Protein AF-A0A415BQN2-F1 (afdb_monomer_lite)

Structure (mmCIF, N/CA/C/O backbone):
data_AF-A0A415BQN2-F1
#
_entry.id   AF-A0A415BQN2-F1
#
loop_
_atom_site.group_PDB
_atom_site.id
_atom_site.type_symbol
_atom_site.label_atom_id
_atom_site.label_alt_id
_atom_site.label_comp_id
_atom_site.label_asym_id
_atom_site.label_entity_id
_atom_site.label_seq_id
_atom_site.pdbx_PDB_ins_code
_atom_site.Cartn_x
_atom_site.Cartn_y
_at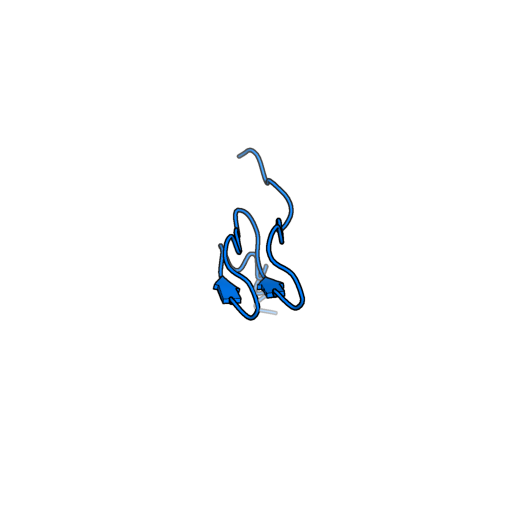om_site.Cartn_z
_atom_site.occupancy
_atom_site.B_iso_or_equiv
_atom_site.auth_seq_id
_atom_site.auth_comp_id
_atom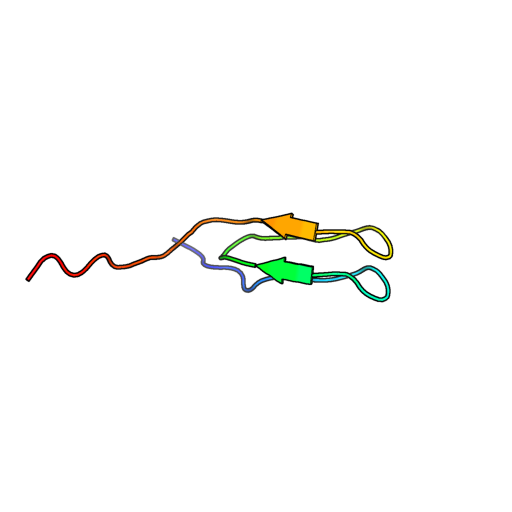_site.auth_asym_id
_atom_site.auth_atom_id
_atom_site.pdbx_PDB_model_num
ATOM 1 N N . MET A 1 1 ? -17.974 14.777 4.577 1.00 57.69 1 MET A N 1
ATOM 2 C CA . MET A 1 1 ? -16.545 14.532 4.292 1.00 57.69 1 MET A CA 1
ATOM 3 C C . MET A 1 1 ? -16.489 13.473 3.205 1.00 57.69 1 MET A C 1
ATOM 5 O O . MET A 1 1 ? -17.128 12.445 3.381 1.00 57.69 1 MET A O 1
ATOM 9 N N . LEU A 1 2 ? -15.866 13.755 2.057 1.00 62.00 2 LEU A N 1
ATOM 10 C CA . LEU A 1 2 ? -15.727 12.767 0.983 1.00 62.00 2 LEU A CA 1
ATOM 11 C C . LEU A 1 2 ? -14.641 11.772 1.408 1.00 62.00 2 LEU A C 1
ATOM 13 O O . LEU A 1 2 ? -13.500 12.177 1.606 1.00 62.00 2 LEU A O 1
ATOM 17 N N . VAL A 1 3 ? -15.005 10.506 1.582 1.00 64.19 3 VAL A N 1
ATOM 18 C CA . VAL A 1 3 ? -14.044 9.417 1.766 1.00 64.19 3 VAL A CA 1
ATOM 1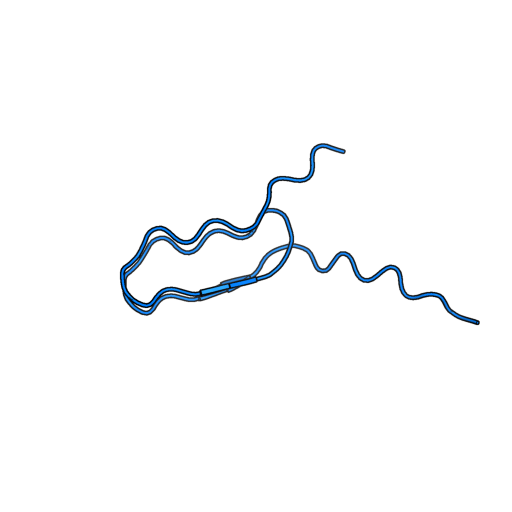9 C C . VAL A 1 3 ? -13.699 8.881 0.384 1.00 64.19 3 VAL A C 1
ATOM 21 O O . VAL A 1 3 ? -14.579 8.410 -0.333 1.00 64.19 3 VAL A O 1
ATOM 24 N N . ILE A 1 4 ? -12.429 8.971 0.002 1.00 78.12 4 ILE A N 1
ATOM 25 C CA . ILE A 1 4 ? -11.889 8.250 -1.156 1.00 78.12 4 ILE A CA 1
ATOM 26 C C . ILE A 1 4 ? -11.231 6.971 -0.653 1.00 78.12 4 ILE A C 1
ATOM 28 O O . ILE A 1 4 ? -10.412 7.001 0.267 1.00 78.12 4 ILE A O 1
ATOM 32 N N . SER A 1 5 ? -11.595 5.852 -1.272 1.00 87.06 5 SER A N 1
ATOM 33 C CA . SER A 1 5 ? -11.001 4.549 -0.988 1.00 87.06 5 SER A CA 1
ATOM 34 C C . SER A 1 5 ? -9.480 4.559 -1.224 1.00 87.06 5 SER A C 1
ATOM 36 O O . SER A 1 5 ? -8.997 5.354 -2.040 1.00 87.06 5 SER A O 1
ATOM 38 N N . PRO A 1 6 ? -8.724 3.673 -0.548 1.00 93.00 6 PRO A N 1
ATOM 39 C CA . PRO A 1 6 ? -7.307 3.455 -0.829 1.00 93.00 6 PRO A CA 1
ATOM 40 C C . PRO A 1 6 ? -7.021 3.256 -2.321 1.00 93.00 6 PRO A C 1
ATOM 42 O O . PRO A 1 6 ? -7.733 2.511 -2.995 1.00 93.00 6 PRO A O 1
ATOM 45 N N . GLN A 1 7 ? -5.960 3.883 -2.832 1.00 95.12 7 GLN A N 1
ATOM 46 C CA . GLN A 1 7 ? -5.533 3.751 -4.230 1.00 95.12 7 GLN A CA 1
ATOM 47 C C . GLN A 1 7 ? -4.078 3.282 -4.324 1.00 95.12 7 GLN A C 1
ATOM 49 O O . GLN A 1 7 ? -3.157 3.958 -3.864 1.00 95.12 7 GLN A O 1
ATOM 54 N N . ALA A 1 8 ? -3.869 2.131 -4.957 1.00 96.44 8 ALA A N 1
ATOM 55 C CA . ALA A 1 8 ? -2.558 1.549 -5.217 1.00 96.44 8 ALA A CA 1
ATOM 56 C C . ALA A 1 8 ? -2.289 1.571 -6.729 1.00 96.44 8 ALA A C 1
ATOM 58 O O . ALA A 1 8 ? -3.006 0.924 -7.489 1.00 96.44 8 ALA A O 1
ATOM 59 N N . PHE A 1 9 ? -1.294 2.349 -7.161 1.00 96.75 9 PHE A N 1
ATOM 60 C CA . PHE A 1 9 ? -0.952 2.528 -8.578 1.00 96.75 9 PHE A CA 1
ATOM 61 C C . PHE A 1 9 ? 0.295 1.739 -8.990 1.00 96.75 9 PHE A C 1
ATOM 63 O O . PHE A 1 9 ? 0.386 1.312 -10.137 1.00 96.75 9 PHE A O 1
ATOM 70 N N . GLY A 1 10 ? 1.249 1.543 -8.077 1.00 97.56 10 GLY A N 1
ATOM 71 C CA . GLY A 1 10 ? 2.484 0.813 -8.366 1.00 97.56 10 GLY A CA 1
ATOM 72 C C . GLY A 1 10 ? 2.317 -0.706 -8.316 1.00 97.56 10 GLY A C 1
ATOM 73 O O . GLY A 1 10 ? 1.485 -1.237 -7.568 1.00 97.56 10 GLY A O 1
ATOM 74 N N . VAL A 1 11 ? 3.156 -1.427 -9.055 1.00 96.75 11 VAL A N 1
ATOM 75 C CA . VAL A 1 11 ? 3.235 -2.891 -9.001 1.00 96.75 11 VAL A CA 1
ATOM 76 C C . VAL A 1 11 ? 3.722 -3.315 -7.618 1.00 96.75 11 VAL A C 1
ATOM 78 O O . VAL A 1 11 ? 4.679 -2.758 -7.080 1.00 96.75 11 VAL A O 1
ATOM 81 N N . ASN A 1 12 ? 3.048 -4.299 -7.019 1.00 97.62 12 ASN A N 1
ATOM 82 C CA . ASN A 1 12 ? 3.323 -4.755 -5.652 1.00 97.62 12 ASN A CA 1
ATOM 83 C C . ASN A 1 12 ? 3.242 -3.630 -4.591 1.00 97.62 12 ASN A C 1
ATOM 85 O O . ASN A 1 12 ? 3.934 -3.667 -3.574 1.00 97.62 12 ASN A O 1
ATOM 89 N N . SER A 1 13 ? 2.428 -2.598 -4.828 1.00 97.75 13 SER A N 1
ATOM 90 C CA . SER A 1 13 ? 2.212 -1.522 -3.856 1.00 97.75 13 SER A CA 1
ATOM 91 C C . SER A 1 13 ? 1.053 -1.823 -2.902 1.00 97.75 13 SER A C 1
ATOM 93 O O . SER A 1 13 ? 0.173 -2.636 -3.188 1.00 97.75 13 SER A O 1
ATOM 95 N N . ILE A 1 14 ? 1.061 -1.170 -1.739 1.00 96.62 14 ILE A N 1
ATOM 96 C CA . ILE A 1 14 ? 0.041 -1.330 -0.696 1.00 96.62 14 ILE A CA 1
ATOM 97 C C . ILE A 1 14 ? -0.485 0.052 -0.302 1.00 96.62 14 ILE A C 1
ATOM 99 O O . ILE A 1 14 ? 0.293 0.907 0.114 1.00 96.62 14 ILE A O 1
ATOM 103 N N . ALA A 1 15 ? -1.802 0.261 -0.370 1.00 95.25 15 ALA A N 1
ATOM 104 C CA . ALA A 1 15 ? -2.471 1.465 0.124 1.00 95.25 15 ALA A CA 1
ATOM 105 C C . ALA A 1 15 ? -3.446 1.099 1.255 1.00 95.25 15 ALA A C 1
ATOM 107 O O . ALA A 1 15 ? -4.316 0.249 1.067 1.00 95.25 15 ALA A O 1
ATOM 108 N N . LEU A 1 16 ? -3.282 1.704 2.435 1.00 92.12 16 LEU A N 1
ATOM 109 C CA . LEU A 1 16 ? -4.086 1.419 3.630 1.00 92.12 16 LEU A CA 1
ATOM 110 C C . LEU A 1 16 ? -4.647 2.704 4.240 1.00 92.12 16 LEU A C 1
ATOM 112 O O . LEU A 1 16 ? -3.898 3.640 4.510 1.00 92.12 16 LEU A O 1
ATOM 116 N N . GLY A 1 17 ? -5.944 2.705 4.544 1.00 90.44 17 GLY A N 1
ATOM 117 C CA . GLY A 1 17 ? -6.650 3.845 5.138 1.00 90.44 17 GLY A CA 1
ATOM 118 C C . GLY A 1 17 ? -7.275 4.775 4.100 1.00 90.44 17 GLY A C 1
ATOM 119 O O . GLY A 1 17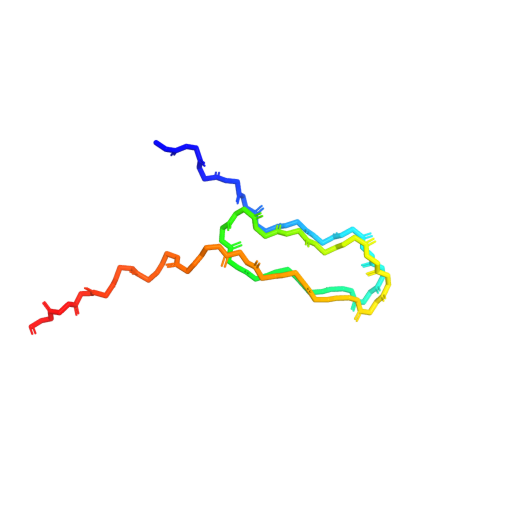 ? -6.909 4.766 2.922 1.00 90.44 17 GLY A O 1
ATOM 120 N N . ASP A 1 18 ? -8.228 5.583 4.537 1.00 89.94 18 ASP A N 1
ATOM 121 C CA . ASP A 1 18 ? -8.960 6.477 3.644 1.00 89.94 18 ASP A CA 1
ATOM 122 C C . ASP A 1 18 ? -8.051 7.590 3.131 1.00 89.94 18 ASP A C 1
ATOM 124 O O . ASP A 1 18 ? -7.107 8.004 3.800 1.00 89.94 18 ASP A O 1
ATOM 128 N N . ASN A 1 19 ? -8.284 8.049 1.904 1.00 89.81 19 ASN A N 1
ATOM 129 C 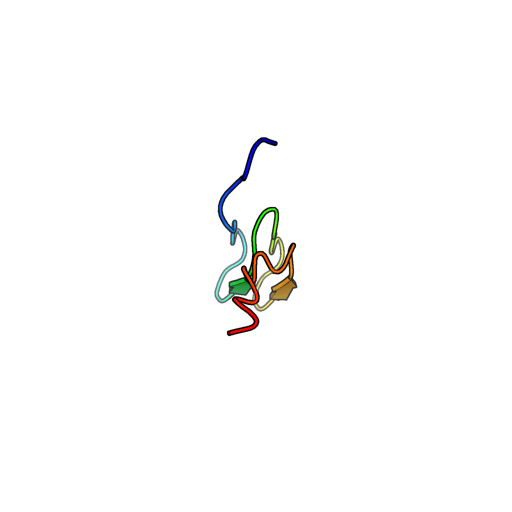CA . ASN A 1 19 ? -7.409 8.999 1.210 1.00 89.81 19 ASN A CA 1
ATOM 130 C C . ASN A 1 19 ? -5.972 8.494 0.950 1.00 89.81 19 ASN A C 1
ATOM 132 O O . ASN A 1 19 ? -5.149 9.260 0.443 1.00 89.81 19 ASN A O 1
ATOM 136 N N . SER A 1 20 ? -5.650 7.227 1.243 1.00 94.12 20 SER A N 1
ATOM 137 C CA . SER A 1 20 ? -4.306 6.684 1.012 1.00 94.12 20 SER A CA 1
ATOM 138 C C . SER A 1 20 ? -3.989 6.515 -0.474 1.00 94.12 20 SER A C 1
ATOM 140 O O . SER A 1 20 ? -4.843 6.124 -1.275 1.00 94.12 20 SER A O 1
ATOM 142 N N . LYS A 1 21 ? -2.732 6.804 -0.842 1.00 95.25 21 LYS A N 1
ATOM 143 C CA . LYS A 1 21 ? -2.219 6.648 -2.209 1.00 95.25 21 LYS A CA 1
ATOM 144 C C . LYS A 1 21 ? -0.805 6.072 -2.203 1.00 95.25 21 LYS A C 1
ATOM 146 O O . LYS A 1 21 ? 0.064 6.597 -1.509 1.00 95.25 21 LYS A O 1
ATOM 151 N N . ALA A 1 22 ? -0.575 5.023 -2.988 1.00 97.44 22 ALA A N 1
ATOM 152 C CA . ALA A 1 22 ? 0.733 4.397 -3.182 1.00 97.44 22 ALA A CA 1
ATOM 153 C C . ALA A 1 22 ? 1.117 4.441 -4.670 1.00 97.44 22 ALA A C 1
ATOM 155 O O . ALA A 1 22 ? 0.557 3.7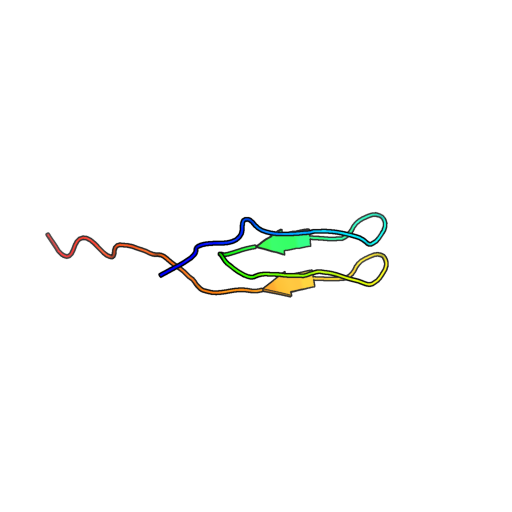05 -5.481 1.00 97.44 22 ALA A O 1
ATOM 156 N N . TYR A 1 23 ? 2.029 5.344 -5.044 1.00 96.44 23 TYR A N 1
ATOM 157 C CA . TYR A 1 23 ? 2.332 5.636 -6.453 1.00 96.44 23 TYR A CA 1
ATOM 158 C C . TYR A 1 23 ? 3.483 4.819 -7.050 1.00 96.44 23 TYR A C 1
ATOM 160 O O . TYR A 1 23 ? 3.495 4.596 -8.254 1.00 96.44 23 TYR A O 1
ATOM 168 N N . GLY A 1 24 ? 4.455 4.401 -6.238 1.00 98.06 24 GLY A N 1
ATOM 169 C CA . GLY A 1 24 ? 5.645 3.692 -6.717 1.00 98.06 24 GLY A CA 1
ATOM 170 C C . GLY A 1 24 ? 5.519 2.173 -6.631 1.00 98.06 24 GLY A C 1
ATOM 171 O O . GLY A 1 24 ? 4.753 1.648 -5.817 1.00 98.06 24 GLY A O 1
ATOM 172 N N . ASP A 1 25 ? 6.322 1.460 -7.411 1.00 98.50 25 ASP A N 1
ATOM 173 C CA . ASP A 1 25 ? 6.447 0.008 -7.283 1.00 98.50 25 ASP A CA 1
ATOM 174 C C . ASP A 1 25 ? 7.010 -0.361 -5.907 1.00 98.50 25 ASP A C 1
ATOM 176 O O . ASP A 1 25 ? 7.907 0.306 -5.386 1.00 98.50 25 ASP A O 1
ATOM 180 N N . ASN A 1 26 ? 6.466 -1.414 -5.293 1.00 97.94 26 ASN A N 1
ATOM 181 C CA . ASN A 1 26 ? 6.790 -1.843 -3.925 1.00 97.94 26 ASN A CA 1
ATOM 182 C C . ASN A 1 26 ? 6.560 -0.763 -2.846 1.00 97.94 26 ASN A C 1
ATOM 184 O O . ASN A 1 26 ? 7.059 -0.881 -1.722 1.00 97.94 26 ASN A O 1
ATOM 188 N N . SER A 1 27 ? 5.826 0.308 -3.167 1.00 97.25 27 SER A N 1
ATOM 189 C CA . SER A 1 27 ? 5.599 1.417 -2.241 1.00 97.25 27 SER A CA 1
ATOM 190 C C . SER A 1 27 ? 4.448 1.150 -1.276 1.00 97.25 27 SER A C 1
ATOM 192 O O . SER A 1 27 ? 3.584 0.299 -1.504 1.00 97.25 27 SER A O 1
ATOM 194 N N . LYS A 1 28 ? 4.436 1.904 -0.174 1.00 96.88 28 LYS A N 1
ATOM 195 C CA . LYS A 1 28 ? 3.382 1.849 0.839 1.00 96.88 28 LYS A CA 1
ATOM 196 C C . LYS A 1 28 ? 2.790 3.240 1.028 1.00 96.88 28 LYS A C 1
ATOM 198 O O . LYS A 1 28 ? 3.520 4.180 1.332 1.00 96.88 28 LYS A O 1
ATOM 203 N N . GLY A 1 29 ? 1.481 3.354 0.843 1.00 94.81 29 GLY A N 1
ATOM 204 C CA . GLY A 1 29 ? 0.697 4.559 1.079 1.00 94.81 29 GLY A CA 1
ATOM 205 C C . GLY A 1 29 ? -0.186 4.375 2.304 1.00 94.81 29 GLY A C 1
ATOM 206 O O . GLY A 1 29 ? -0.992 3.449 2.352 1.00 94.81 29 GLY A O 1
ATOM 207 N N . TYR A 1 30 ? -0.054 5.258 3.287 1.00 92.38 30 TYR A N 1
ATOM 208 C CA . TYR A 1 30 ? -0.877 5.242 4.493 1.00 92.38 30 TYR A CA 1
ATOM 209 C C . TYR A 1 30 ? -1.736 6.497 4.526 1.00 92.38 30 TYR A C 1
ATOM 211 O O . TYR A 1 30 ? -1.233 7.602 4.333 1.00 92.38 30 TYR A O 1
ATOM 219 N N . GLY A 1 31 ? -3.030 6.302 4.721 1.00 90.69 31 GLY A N 1
ATOM 220 C CA . GLY A 1 31 ? -4.030 7.354 4.792 1.00 90.69 31 GLY A CA 1
ATOM 221 C C . GLY A 1 31 ? -4.660 7.424 6.170 1.00 90.69 31 GLY A C 1
ATOM 222 O O . GLY A 1 31 ? -4.163 6.857 7.151 1.00 90.69 31 GLY A O 1
ATOM 223 N N . ASP A 1 32 ? -5.781 8.120 6.228 1.00 88.44 32 ASP A N 1
ATOM 224 C CA . ASP A 1 32 ? -6.501 8.357 7.459 1.00 88.44 32 ASP A CA 1
ATOM 225 C C . ASP A 1 32 ? -7.028 7.046 8.033 1.00 88.44 32 ASP A C 1
ATOM 227 O O . ASP A 1 32 ? -7.670 6.219 7.377 1.00 88.44 32 ASP A O 1
ATOM 231 N N . ARG A 1 33 ? -6.752 6.867 9.319 1.00 75.25 33 ARG A N 1
ATOM 232 C CA . ARG A 1 33 ? -7.302 5.778 10.110 1.00 75.25 33 ARG A CA 1
ATOM 233 C C . ARG A 1 33 ? -8.715 6.162 10.534 1.00 75.25 33 ARG A C 1
ATOM 235 O O . ARG A 1 33 ? -8.889 6.721 11.614 1.00 75.25 33 ARG A O 1
ATOM 242 N N . ILE A 1 34 ? -9.730 5.810 9.743 1.00 67.00 34 ILE A N 1
ATOM 243 C CA . ILE A 1 34 ? -11.103 5.781 10.266 1.00 67.00 34 ILE A CA 1
ATOM 244 C C . ILE A 1 34 ? -11.256 4.524 11.125 1.00 67.00 34 ILE A C 1
ATOM 246 O O . ILE A 1 34 ? -11.868 3.534 10.743 1.00 67.00 34 ILE A O 1
ATOM 250 N N . TYR A 1 35 ? -10.651 4.551 12.311 1.00 63.66 35 TYR A N 1
ATOM 251 C CA . TYR A 1 35 ? -11.126 3.725 13.408 1.00 63.66 35 TYR A CA 1
ATOM 252 C C . TYR A 1 35 ? -12.283 4.500 14.037 1.00 63.66 35 TYR A C 1
ATOM 254 O O . TYR A 1 35 ? -12.023 5.484 14.735 1.00 63.66 35 TYR A O 1
ATOM 262 N N . PRO A 1 36 ? -13.554 4.087 13.878 1.00 60.66 36 PRO A N 1
ATOM 263 C CA . PRO A 1 36 ? -14.515 4.382 14.917 1.00 60.66 36 PRO A CA 1
ATOM 264 C C . PRO A 1 36 ? -14.041 3.573 16.124 1.00 60.66 36 PRO A C 1
ATOM 266 O O . PRO A 1 36 ? -14.387 2.406 16.290 1.00 60.66 36 PRO A O 1
ATOM 269 N N . TYR A 1 37 ? -13.166 4.157 16.940 1.00 57.59 37 TYR A N 1
ATOM 270 C CA . TYR A 1 37 ? -12.899 3.629 18.264 1.00 57.59 37 TYR A CA 1
ATOM 271 C C . TYR A 1 37 ? -14.226 3.731 19.021 1.00 57.59 37 TYR A C 1
ATOM 273 O O . TYR A 1 37 ? -14.539 4.761 19.617 1.00 57.59 37 TYR A O 1
ATOM 281 N N . LYS A 1 38 ? -15.065 2.689 18.939 1.00 55.88 38 LYS A N 1
ATOM 282 C CA . LYS A 1 38 ? -16.156 2.501 19.889 1.00 55.88 38 LYS A CA 1
ATOM 283 C C . LYS A 1 38 ? -15.485 2.218 21.222 1.00 55.88 38 LYS A C 1
ATOM 285 O O . LYS A 1 38 ? -15.127 1.085 21.527 1.00 55.88 38 LYS A O 1
ATOM 290 N N . LYS A 1 39 ? -15.288 3.284 21.990 1.00 57.75 39 LYS A N 1
ATOM 291 C CA . LYS A 1 39 ? -15.098 3.191 23.428 1.00 57.75 39 LYS A CA 1
ATOM 292 C C . LYS A 1 39 ? -16.439 2.705 23.982 1.00 57.75 39 LYS A C 1
ATOM 294 O O . LYS A 1 39 ? -17.391 3.482 24.019 1.00 57.75 39 LYS A O 1
ATOM 299 N N . VAL A 1 40 ? -16.544 1.399 24.221 1.00 66.81 40 VAL A N 1
ATOM 300 C CA . VAL A 1 40 ? -17.589 0.833 25.086 1.00 66.81 40 VAL A CA 1
ATOM 301 C C . VAL A 1 40 ? -17.342 1.260 26.524 1.00 66.81 40 VAL A C 1
ATOM 303 O O . VAL A 1 40 ? -16.153 1.443 26.880 1.00 66.81 40 VAL A O 1
#

InterPro domains:
  IPR008640 Trimeric autotransporter adhesin YadA-like, head domain [PF05658] (10-27)

Secondary structure (DSSP, 8-state):
-PPPPPEE-STT-EEESBT-EE-STT-EEE-B--------

Organism: Phocaeicola vulgatus (NCBI:txid821)

Sequence (40 aa):
MLVISPQAFGVNSIALGDNSKAYGDNSKGYGDRIYPYKKV

Foldseek 3Di:
DDWADFEECADCEEFEDTPWYFNYHVGYTYDDPPDPPPPD

Radius of gyration: 11.88 Å; chains: 1; bounding box: 24×19×34 Å

pLDDT: mean 85.43, std 14.83, range [55.88, 98.5]